Protein AF-A0A2U8FQM0-F1 (afdb_monomer_lite)

Radius of gyration: 17.08 Å; chains: 1; bounding box: 42×42×48 Å

Secondary structure (DSSP, 8-state):
---------TTTSPPPSSS--S-----HHHHHHHHHHHHHHHTTTS-HHHHHHHHHHH--HHHHHHHHHHHHHHHGGGSSSHHHHHHHHHHHHHTTSTTPPPHHHHHHHTT--HHHHHHHHHHHHHHHHHHHHHHHHHHHHHHHHTTSS---

Sequence (152 aa):
MEGATFCKSPQYGPPPPRRASTLDGLSVQERVAQAAWIRQATEKRLRRDELEVVMAHYAEGRGRNEARRIVSRRVAFAVRNRDLGRALAMRHFDAHRDSCPTLASIAAEFGVPARTVERLSAVIGVELDRLLAEVDERLHALFVETGIAARV

Organism: NCBI:txid1296669

Structure (mmCIF, N/CA/C/O backbone):
data_AF-A0A2U8FQM0-F1
#
_entry.id   AF-A0A2U8FQM0-F1
#
loop_
_atom_site.group_PDB
_atom_site.id
_atom_site.type_symbol
_atom_site.label_atom_id
_atom_site.label_alt_id
_atom_site.label_comp_id
_atom_site.label_asym_id
_atom_site.label_entity_id
_atom_site.label_seq_id
_atom_site.pdbx_PDB_ins_code
_atom_site.Cartn_x
_atom_site.Cartn_y
_atom_site.Cartn_z
_atom_site.occupancy
_atom_site.B_iso_or_equiv
_atom_site.auth_seq_id
_atom_site.auth_comp_id
_atom_site.auth_asym_id
_atom_site.auth_atom_id
_atom_site.pdbx_PDB_model_num
ATOM 1 N N . MET A 1 1 ? -13.856 22.014 28.135 1.00 32.97 1 MET A N 1
ATOM 2 C CA . MET A 1 1 ? -13.708 20.783 27.331 1.00 32.97 1 MET A CA 1
ATOM 3 C C . MET A 1 1 ? -13.736 21.210 25.876 1.00 32.97 1 MET A C 1
ATOM 5 O O . MET A 1 1 ? -14.804 21.268 25.284 1.00 32.97 1 MET A O 1
ATOM 9 N N . GLU A 1 2 ? -12.595 21.667 25.365 1.00 30.08 2 GLU A N 1
ATOM 10 C CA . GLU A 1 2 ? -12.486 22.166 23.991 1.00 30.08 2 GLU A CA 1
ATOM 11 C C . GLU A 1 2 ? -12.241 21.008 23.023 1.00 30.08 2 GLU A C 1
ATOM 13 O O . GLU A 1 2 ? -11.570 20.031 23.355 1.00 30.08 2 GLU A O 1
ATOM 18 N N . GLY A 1 3 ? -12.916 21.104 21.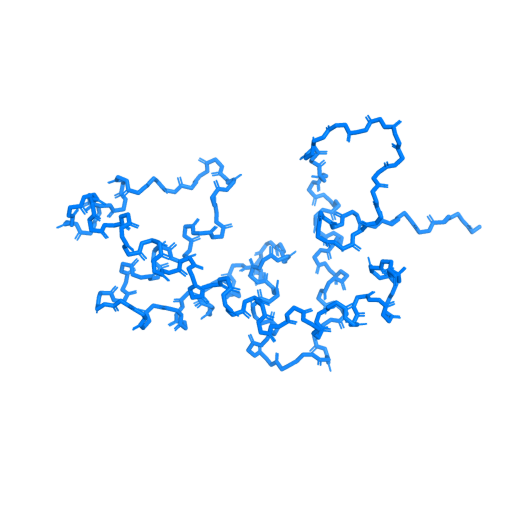879 1.00 31.38 3 GLY A N 1
ATOM 19 C CA . GLY A 1 3 ? -13.274 20.000 21.003 1.00 31.38 3 GLY A CA 1
ATOM 20 C C . GLY A 1 3 ? -12.097 19.267 20.377 1.00 31.38 3 GLY A C 1
ATOM 21 O O . GLY A 1 3 ? -11.101 19.861 19.973 1.00 31.38 3 GLY A O 1
ATOM 22 N N . ALA A 1 4 ? -12.268 17.953 20.253 1.00 32.09 4 ALA A N 1
ATOM 23 C CA . ALA A 1 4 ? -11.397 17.095 19.474 1.00 32.09 4 ALA A CA 1
ATOM 24 C C . ALA A 1 4 ? -11.371 17.580 18.016 1.00 32.09 4 ALA A C 1
ATOM 26 O O . ALA A 1 4 ? -12.360 17.492 17.288 1.00 32.09 4 ALA A O 1
ATOM 27 N N . THR A 1 5 ? -10.234 18.132 17.608 1.00 38.16 5 THR A N 1
ATOM 28 C CA . THR A 1 5 ? -9.966 18.581 16.246 1.00 38.16 5 THR A CA 1
ATOM 29 C C . THR A 1 5 ? -9.997 17.372 15.311 1.00 38.16 5 THR A C 1
ATOM 31 O O . THR A 1 5 ? -9.124 16.508 15.362 1.00 38.16 5 THR A O 1
ATOM 34 N N . PHE A 1 6 ? -11.038 17.294 14.484 1.00 36.19 6 PHE A N 1
ATOM 35 C CA . PHE A 1 6 ? -11.257 16.242 13.493 1.00 36.19 6 PHE A CA 1
ATOM 36 C C . PHE A 1 6 ? -10.026 16.055 12.591 1.00 36.19 6 PHE A C 1
ATOM 38 O O . PHE A 1 6 ? -9.549 17.005 11.963 1.00 36.19 6 PHE A O 1
ATOM 45 N N . CYS A 1 7 ? -9.508 14.827 12.520 1.00 37.84 7 CYS A N 1
ATOM 46 C CA . CYS A 1 7 ? -8.321 14.517 11.732 1.00 37.84 7 CYS A CA 1
ATOM 47 C C . CYS A 1 7 ? -8.709 14.250 10.267 1.00 37.84 7 CYS A C 1
ATOM 49 O O . CYS A 1 7 ? -9.440 13.314 9.950 1.00 37.84 7 CYS A O 1
ATOM 51 N N . LYS A 1 8 ? -8.225 15.121 9.377 1.00 39.34 8 LYS A N 1
ATOM 52 C CA . LYS A 1 8 ? -8.528 15.190 7.943 1.00 39.34 8 LYS A CA 1
ATOM 53 C C . LYS A 1 8 ? -7.952 13.973 7.202 1.00 39.34 8 LYS A C 1
ATOM 55 O O . LYS A 1 8 ? -6.772 13.957 6.861 1.00 39.34 8 LYS A O 1
ATOM 60 N N . SER A 1 9 ? -8.774 12.960 6.930 1.00 37.56 9 SER A N 1
ATOM 61 C CA . SER A 1 9 ? -8.473 11.963 5.893 1.00 37.56 9 SER A CA 1
ATOM 62 C C . SER A 1 9 ? -9.032 12.456 4.550 1.00 37.56 9 SER A C 1
ATOM 64 O O . SER A 1 9 ? -10.238 12.688 4.477 1.00 37.56 9 SER A O 1
ATOM 66 N N . PRO A 1 10 ? -8.218 12.606 3.486 1.00 39.91 10 PRO A N 1
ATOM 67 C CA . PRO A 1 10 ? -8.686 13.020 2.158 1.00 39.91 10 PRO A CA 1
ATOM 68 C C . PRO A 1 10 ? -9.761 12.108 1.546 1.00 39.91 10 PRO A C 1
ATOM 70 O O . PRO A 1 10 ? -10.467 12.541 0.643 1.00 39.91 10 PRO A O 1
ATOM 73 N N . GLN A 1 11 ? -9.885 10.867 2.028 1.00 44.91 11 GLN A N 1
ATOM 74 C CA . GLN A 1 11 ? -10.890 9.904 1.567 1.00 44.91 11 GLN A CA 1
ATOM 75 C C . GLN A 1 11 ? -12.141 9.833 2.459 1.00 44.91 11 GLN A C 1
ATOM 77 O O . GLN A 1 11 ? -13.181 9.407 1.972 1.00 44.91 11 GLN A O 1
ATOM 82 N N . TYR A 1 12 ? -12.084 10.255 3.733 1.00 43.62 12 TYR A N 1
ATOM 83 C CA . TYR A 1 12 ? -13.180 9.991 4.693 1.00 43.62 12 TYR A CA 1
ATOM 84 C C . TYR A 1 12 ? -13.519 11.136 5.670 1.00 43.62 12 TYR A C 1
ATOM 86 O O . TYR A 1 12 ? -14.363 10.961 6.549 1.00 43.62 12 TYR A O 1
ATOM 94 N N . GLY A 1 13 ? -12.881 12.306 5.560 1.00 37.25 13 GLY A N 1
ATOM 95 C CA . GLY A 1 13 ? -13.214 13.493 6.361 1.00 37.25 13 GLY A CA 1
ATOM 96 C C . GLY A 1 13 ? -14.195 14.439 5.648 1.00 37.25 13 GLY A C 1
ATOM 97 O O . GLY A 1 13 ? -14.227 14.452 4.416 1.00 37.25 13 GLY A O 1
ATOM 98 N N . PRO A 1 14 ? -14.976 15.266 6.377 1.00 30.48 14 PRO A N 1
ATOM 99 C CA . PRO A 1 14 ? -15.826 16.274 5.746 1.00 30.48 14 PRO A CA 1
ATOM 100 C C . PRO A 1 14 ? -14.977 17.265 4.928 1.00 30.48 14 PRO A C 1
ATOM 102 O O . PRO A 1 14 ? -13.836 17.554 5.316 1.00 30.48 14 PRO A O 1
ATOM 105 N N . PRO A 1 15 ? -15.509 17.809 3.813 1.00 35.56 15 PRO A N 1
ATOM 106 C CA . PRO A 1 15 ? -14.788 18.785 3.007 1.00 35.56 15 PRO A CA 1
ATOM 107 C C . PRO A 1 15 ? -14.379 19.977 3.884 1.00 35.56 15 PRO A C 1
ATOM 109 O O . PRO A 1 15 ? -15.153 20.401 4.750 1.00 35.56 15 PRO A O 1
ATOM 112 N N . PRO A 1 16 ? -13.163 20.520 3.698 1.00 35.28 16 PRO A N 1
ATOM 113 C CA . PRO A 1 16 ? -12.657 21.571 4.563 1.00 35.28 16 PRO A CA 1
ATOM 114 C C . PRO A 1 16 ? -13.585 22.795 4.520 1.00 35.28 16 PRO A C 1
ATOM 116 O O . PRO A 1 16 ? -14.097 23.141 3.448 1.00 35.28 16 PRO A O 1
ATOM 119 N N . PRO A 1 17 ? -13.783 23.502 5.650 1.00 32.72 17 PRO A N 1
ATOM 120 C CA . PRO A 1 17 ? -14.450 24.792 5.626 1.00 32.72 17 PRO A CA 1
ATOM 121 C C . PRO A 1 17 ? -13.674 25.710 4.677 1.00 32.72 17 PRO A C 1
ATOM 123 O O . PRO A 1 17 ? -12.451 25.824 4.763 1.00 32.72 17 PRO A O 1
ATOM 126 N N . ARG A 1 18 ? -14.409 26.289 3.721 1.00 36.09 18 ARG A N 1
ATOM 127 C CA . ARG A 1 18 ? -13.957 27.129 2.601 1.00 36.09 18 ARG A CA 1
ATOM 128 C C . ARG A 1 18 ? -12.733 27.990 2.947 1.00 36.09 18 ARG A C 1
ATOM 130 O O . ARG A 1 18 ? -12.914 29.099 3.439 1.00 36.09 18 ARG A O 1
ATOM 137 N N . ARG A 1 19 ? -11.521 27.476 2.684 1.00 33.78 19 ARG A N 1
ATOM 138 C CA . ARG A 1 19 ? -10.235 28.207 2.520 1.00 33.78 19 ARG A CA 1
ATOM 139 C C . ARG A 1 19 ? -8.992 27.315 2.353 1.00 33.78 19 ARG A C 1
ATOM 141 O O . ARG A 1 19 ? -7.887 27.837 2.383 1.00 33.78 19 ARG A O 1
ATOM 148 N N . ALA A 1 20 ? -9.137 26.008 2.138 1.00 29.39 20 ALA A N 1
ATOM 149 C CA . ALA A 1 20 ? -8.020 25.146 1.753 1.00 29.39 20 ALA A CA 1
ATOM 150 C C . ALA A 1 20 ? -8.312 24.547 0.375 1.00 29.39 20 ALA A C 1
ATOM 152 O O . ALA A 1 20 ? -8.930 23.489 0.260 1.00 29.39 20 ALA A O 1
ATOM 153 N N . SER A 1 21 ? -7.926 25.262 -0.682 1.00 30.80 21 SER A N 1
ATOM 154 C CA . SER A 1 21 ? -7.675 24.603 -1.959 1.00 30.80 21 SER A CA 1
ATOM 155 C C . SER A 1 21 ? -6.537 23.610 -1.734 1.00 30.80 21 SER A C 1
ATOM 157 O O . SER A 1 21 ? -5.518 23.998 -1.177 1.00 30.80 21 SER A O 1
ATOM 159 N N . THR A 1 22 ? -6.730 22.363 -2.168 1.00 36.94 22 THR A N 1
ATOM 160 C CA . THR A 1 22 ? -5.680 21.363 -2.440 1.00 36.94 22 THR A CA 1
ATOM 161 C C . THR A 1 22 ? -4.725 20.999 -1.293 1.00 36.94 22 THR A C 1
ATOM 163 O O . THR A 1 22 ? -3.826 21.754 -0.978 1.00 36.94 22 THR A O 1
ATOM 166 N N . LEU A 1 23 ? -4.854 19.771 -0.771 1.00 38.97 23 LEU A N 1
ATOM 167 C CA . LEU A 1 23 ? -3.741 18.860 -0.415 1.00 38.97 23 LEU A CA 1
ATOM 168 C C . LEU A 1 23 ? -2.580 19.334 0.497 1.00 38.97 23 LEU A C 1
ATOM 170 O O . LEU A 1 23 ? -1.662 18.547 0.721 1.00 38.97 23 LEU A O 1
ATOM 174 N N . ASP A 1 24 ? -2.613 20.521 1.097 1.00 38.31 24 ASP A N 1
ATOM 175 C CA . ASP A 1 24 ? -1.497 21.011 1.912 1.00 38.31 24 ASP A CA 1
ATOM 176 C C . ASP A 1 24 ? -1.544 20.475 3.351 1.00 38.31 24 ASP A C 1
ATOM 178 O O . ASP A 1 24 ? -2.119 21.053 4.272 1.00 38.31 24 ASP A O 1
ATOM 182 N N . GLY A 1 25 ? -0.918 19.302 3.494 1.00 51.72 25 GLY A N 1
ATOM 183 C CA . GLY A 1 25 ? 0.101 19.034 4.507 1.00 51.72 25 GLY A CA 1
ATOM 184 C C . GLY A 1 25 ? -0.352 18.975 5.961 1.00 51.72 25 GLY A C 1
ATOM 185 O O . GLY A 1 25 ? -0.121 19.910 6.720 1.00 51.72 25 GLY A O 1
ATOM 186 N N . LEU A 1 26 ? -0.843 17.811 6.403 1.00 54.38 26 LEU A N 1
ATOM 187 C CA . LEU A 1 26 ? -0.747 17.452 7.824 1.00 54.38 26 LEU A CA 1
ATOM 188 C C . LEU A 1 26 ? 0.711 17.638 8.282 1.00 54.38 26 LEU A C 1
ATOM 190 O O . LEU A 1 26 ? 1.642 17.225 7.586 1.00 54.38 26 LEU A O 1
ATOM 194 N N . SER A 1 27 ? 0.937 18.228 9.449 1.00 67.56 27 SER A N 1
ATOM 195 C CA . SER A 1 27 ? 2.251 18.240 10.091 1.00 67.56 27 SER A CA 1
ATOM 196 C C . SER A 1 27 ? 2.711 16.813 10.424 1.00 67.56 27 SER A C 1
ATOM 198 O O . SER A 1 27 ? 1.927 15.860 10.446 1.00 67.56 27 SER A O 1
ATOM 200 N N . VAL A 1 28 ? 4.006 16.631 10.708 1.00 68.50 28 VAL A N 1
ATOM 201 C CA . VAL A 1 28 ? 4.543 15.324 11.142 1.00 68.50 28 VAL A CA 1
ATOM 202 C C . VAL A 1 28 ? 3.804 14.813 12.384 1.00 68.50 28 VAL A C 1
ATOM 204 O O . VAL A 1 28 ? 3.477 13.631 12.452 1.00 68.50 28 VAL A O 1
ATOM 207 N N . GLN A 1 29 ? 3.507 15.697 13.341 1.00 68.94 29 GLN A N 1
ATOM 208 C CA . GLN A 1 29 ? 2.792 15.342 14.569 1.00 68.94 29 GLN A CA 1
ATOM 209 C C . GLN A 1 29 ? 1.344 14.925 14.284 1.00 68.94 29 GLN A C 1
ATOM 211 O O . GLN A 1 29 ? 0.889 13.923 14.830 1.00 68.94 29 GLN A O 1
ATOM 216 N N . GLU A 1 30 ? 0.648 15.621 13.382 1.00 68.12 30 GLU A N 1
ATOM 217 C CA . GLU A 1 30 ? -0.713 15.251 12.974 1.00 68.12 30 GLU A CA 1
ATOM 218 C C . GLU A 1 30 ? -0.748 13.906 12.241 1.00 68.12 30 GLU A C 1
ATOM 220 O O . GLU A 1 30 ? -1.627 13.094 12.518 1.00 68.12 30 GLU A O 1
ATOM 225 N N . ARG A 1 31 ? 0.240 13.606 11.383 1.00 67.12 31 ARG A N 1
ATOM 226 C CA . ARG A 1 31 ? 0.363 12.275 10.760 1.00 67.12 31 ARG A CA 1
ATOM 227 C C . ARG A 1 31 ? 0.598 11.170 11.790 1.00 67.12 31 ARG A C 1
ATOM 229 O O . ARG A 1 31 ? 0.023 10.092 11.680 1.00 67.12 31 ARG A O 1
ATOM 236 N N . VAL A 1 32 ? 1.422 11.428 12.807 1.00 70.50 32 VAL A N 1
ATOM 237 C CA . VAL A 1 32 ? 1.668 10.466 13.895 1.00 70.50 32 VAL A CA 1
ATOM 238 C C . VAL A 1 32 ? 0.406 10.242 14.731 1.00 70.50 32 VAL A C 1
ATOM 240 O O . VAL A 1 32 ? 0.078 9.095 15.036 1.00 70.50 32 VAL A O 1
ATOM 243 N N . ALA A 1 33 ? -0.324 11.307 15.068 1.00 72.00 33 ALA A N 1
ATOM 244 C CA . ALA A 1 33 ? -1.588 11.208 15.794 1.00 72.00 33 ALA A CA 1
ATOM 245 C C . ALA A 1 33 ? -2.645 10.440 14.982 1.00 72.00 33 ALA A C 1
ATOM 247 O O . ALA A 1 33 ? -3.268 9.514 15.504 1.00 72.00 33 ALA A O 1
ATOM 248 N N . GLN A 1 34 ? -2.774 10.751 13.689 1.00 71.94 34 GLN A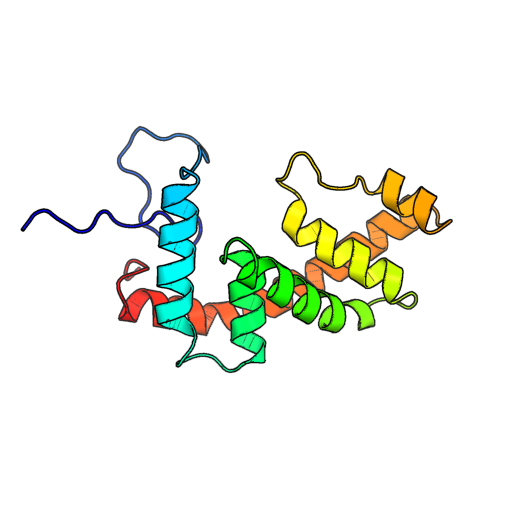 N 1
ATOM 249 C CA . GLN A 1 34 ? -3.651 10.045 12.756 1.00 71.94 34 GLN A CA 1
ATOM 250 C C . GLN A 1 34 ? -3.313 8.550 12.688 1.00 71.94 34 GLN A C 1
ATOM 252 O O . GLN A 1 34 ? -4.200 7.710 12.830 1.00 71.94 34 GLN A O 1
ATOM 257 N N . ALA A 1 35 ? -2.032 8.207 12.543 1.00 71.38 35 ALA A N 1
ATOM 258 C CA . ALA A 1 35 ? -1.573 6.822 12.509 1.00 71.38 35 ALA A CA 1
ATOM 259 C C . ALA A 1 35 ? -1.901 6.061 13.806 1.00 71.38 35 ALA A C 1
ATOM 261 O O . ALA A 1 35 ? -2.330 4.907 13.755 1.00 71.38 35 ALA A O 1
ATOM 262 N N . ALA A 1 36 ? -1.718 6.697 14.968 1.00 75.62 36 ALA A N 1
ATOM 263 C CA . ALA A 1 36 ? -2.038 6.095 16.261 1.00 75.62 36 ALA A CA 1
ATOM 264 C C . ALA A 1 36 ? -3.544 5.819 16.405 1.00 75.62 36 ALA A C 1
ATOM 266 O O . ALA A 1 36 ? -3.934 4.736 16.842 1.00 75.62 36 ALA A O 1
ATOM 267 N N . TRP A 1 37 ? -4.382 6.768 15.987 1.00 74.31 37 TRP A N 1
ATOM 268 C CA . TRP A 1 37 ? -5.838 6.633 16.029 1.00 74.31 37 TRP A CA 1
ATOM 269 C C . TRP A 1 37 ? -6.347 5.553 15.073 1.00 74.31 37 TRP A C 1
ATOM 271 O O . TRP A 1 37 ? -7.126 4.692 15.479 1.00 74.31 37 TRP A O 1
ATOM 281 N N . ILE A 1 38 ? -5.863 5.544 13.827 1.00 75.75 38 ILE A N 1
ATOM 282 C CA . ILE A 1 38 ? -6.232 4.530 12.829 1.00 75.75 38 ILE A CA 1
ATOM 283 C C . ILE A 1 38 ? -5.855 3.136 13.322 1.00 75.75 38 ILE A C 1
ATOM 285 O O . ILE A 1 38 ? -6.672 2.216 13.250 1.00 75.75 38 ILE A O 1
ATOM 289 N N . ARG A 1 39 ? -4.656 2.980 13.893 1.00 79.06 39 ARG A N 1
ATOM 290 C CA . ARG A 1 39 ? -4.241 1.716 14.501 1.00 79.06 39 ARG A CA 1
ATOM 291 C C . ARG A 1 39 ? -5.194 1.297 15.621 1.00 79.06 39 ARG A C 1
ATOM 293 O O . ARG A 1 39 ? -5.679 0.171 15.608 1.00 79.06 39 ARG A O 1
ATOM 300 N N . GLN A 1 40 ? -5.508 2.192 16.556 1.00 80.69 40 GLN A N 1
ATOM 301 C CA . GLN A 1 40 ? -6.410 1.885 17.669 1.00 80.69 40 GLN A CA 1
ATOM 302 C C . GLN A 1 40 ? -7.805 1.453 17.189 1.00 80.69 40 GLN A C 1
ATOM 304 O O . GLN A 1 40 ? -8.393 0.529 17.753 1.00 80.69 40 GLN A O 1
ATOM 309 N N . ALA A 1 41 ? -8.331 2.096 16.144 1.00 77.81 41 ALA A N 1
ATOM 310 C CA . ALA A 1 41 ? -9.643 1.777 15.592 1.00 77.81 41 ALA A CA 1
ATOM 311 C C . ALA A 1 41 ? -9.693 0.400 14.910 1.00 77.81 41 ALA A C 1
ATOM 313 O O . ALA A 1 41 ? -10.738 -0.257 14.947 1.00 77.81 41 ALA A O 1
ATOM 314 N N . THR A 1 42 ? -8.575 -0.040 14.325 1.00 83.19 42 THR A N 1
ATOM 315 C CA . THR A 1 42 ? -8.519 -1.196 13.417 1.00 83.19 42 THR A CA 1
ATOM 316 C C . THR A 1 42 ? -7.893 -2.453 14.021 1.00 83.19 42 THR A C 1
ATOM 318 O O . THR A 1 42 ? -8.344 -3.551 13.698 1.00 83.19 42 THR A O 1
ATOM 321 N N . GLU A 1 43 ? -6.932 -2.334 14.945 1.00 83.44 43 GLU A N 1
ATOM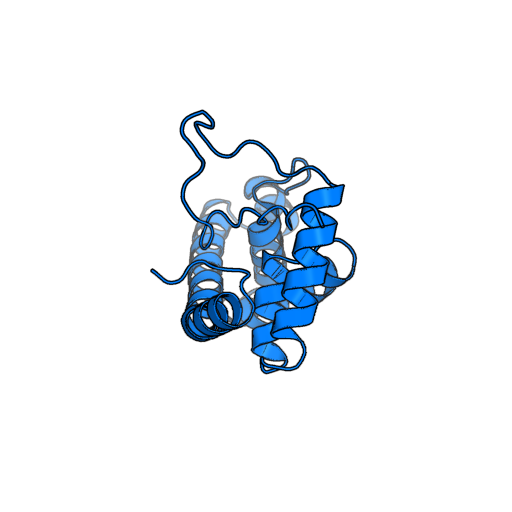 322 C CA . GLU A 1 43 ? -6.091 -3.448 15.433 1.00 83.44 43 GLU A CA 1
ATOM 323 C C . GLU A 1 43 ? -6.879 -4.606 16.074 1.00 83.44 43 GLU A C 1
ATOM 325 O O . GLU A 1 43 ? -6.424 -5.746 16.047 1.00 83.44 43 GLU A O 1
ATOM 330 N N . LYS A 1 44 ? -8.079 -4.348 16.613 1.00 84.94 44 LYS A N 1
ATOM 331 C CA . LYS A 1 44 ? -8.957 -5.378 17.210 1.00 84.94 44 LYS A CA 1
ATOM 332 C C . LYS A 1 44 ? -10.154 -5.776 16.344 1.00 84.94 44 LYS A C 1
ATOM 334 O O . LYS A 1 44 ? -10.904 -6.668 16.731 1.00 84.94 44 LYS A O 1
ATOM 339 N N . ARG A 1 45 ? -10.381 -5.076 15.233 1.00 84.88 45 ARG A N 1
ATOM 340 C CA . ARG A 1 45 ? -11.614 -5.180 14.436 1.00 84.88 45 ARG A CA 1
ATOM 341 C C . ARG A 1 45 ? -11.377 -5.718 13.028 1.00 84.88 45 ARG A C 1
ATOM 343 O O . ARG A 1 45 ? -12.294 -6.271 12.428 1.00 84.88 45 ARG A O 1
ATOM 350 N N . LEU A 1 46 ? -10.158 -5.576 12.521 1.00 86.00 46 LEU A N 1
ATOM 351 C CA . LEU A 1 46 ? -9.738 -6.125 11.241 1.00 86.00 46 LEU A CA 1
ATOM 352 C C . LEU A 1 46 ? -8.996 -7.444 11.432 1.00 86.00 46 LEU A C 1
ATOM 354 O O . LEU A 1 46 ? -8.321 -7.664 12.443 1.00 86.00 46 LEU A O 1
ATOM 358 N N . ARG A 1 47 ? -9.089 -8.326 10.434 1.00 89.44 47 ARG A N 1
ATOM 359 C CA . ARG A 1 47 ? -8.173 -9.464 10.346 1.00 89.44 47 ARG A CA 1
ATOM 360 C C . ARG A 1 47 ? -6.751 -8.948 10.152 1.00 89.44 47 ARG A C 1
ATOM 362 O O . ARG A 1 47 ? -6.533 -7.837 9.675 1.00 89.44 47 ARG A O 1
ATOM 369 N N . ARG A 1 48 ? -5.765 -9.778 10.494 1.00 87.44 48 ARG A N 1
ATOM 370 C CA . ARG A 1 48 ? -4.352 -9.390 10.409 1.00 87.44 48 ARG A CA 1
ATOM 371 C C . ARG A 1 48 ? -3.967 -8.922 9.006 1.00 87.44 48 ARG A C 1
ATOM 373 O O . ARG A 1 48 ? -3.295 -7.915 8.878 1.00 87.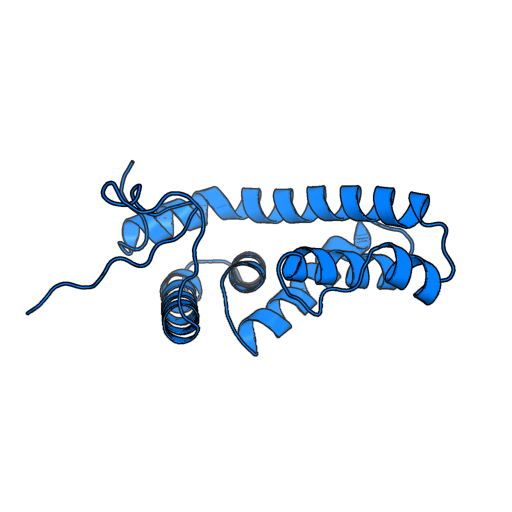44 48 ARG A O 1
ATOM 380 N N . ASP A 1 49 ? -4.399 -9.623 7.967 1.00 86.25 49 ASP A N 1
ATOM 381 C CA . ASP A 1 49 ? -4.095 -9.276 6.579 1.00 86.25 49 ASP A CA 1
ATOM 382 C C . ASP A 1 49 ? -4.724 -7.945 6.141 1.00 86.25 49 ASP A C 1
ATOM 384 O O . ASP A 1 49 ? -4.070 -7.164 5.455 1.00 86.25 49 ASP A O 1
ATOM 388 N N . GLU A 1 50 ? -5.950 -7.666 6.581 1.00 88.06 50 GLU A N 1
ATOM 389 C CA . GLU A 1 50 ? -6.638 -6.389 6.359 1.00 88.06 50 GLU A CA 1
ATOM 390 C C . GLU A 1 50 ? -5.935 -5.247 7.112 1.00 88.06 50 GLU A C 1
ATOM 392 O O . GLU A 1 50 ? -5.709 -4.173 6.557 1.00 88.06 50 GLU A O 1
ATOM 397 N N . LEU A 1 51 ? -5.522 -5.494 8.360 1.00 87.62 51 LEU A N 1
ATOM 398 C CA . LEU A 1 51 ? -4.791 -4.530 9.178 1.00 87.62 51 LEU A CA 1
ATOM 399 C C . LEU A 1 51 ? -3.469 -4.119 8.520 1.00 87.62 51 LEU A C 1
ATOM 401 O O . LEU A 1 51 ? -3.163 -2.933 8.485 1.00 87.62 51 LEU A O 1
ATOM 405 N N . GLU A 1 52 ? -2.698 -5.058 7.967 1.00 90.44 52 GLU A N 1
ATOM 406 C CA . GLU A 1 52 ? -1.440 -4.718 7.285 1.00 90.44 52 GLU A CA 1
ATOM 407 C C . GLU A 1 52 ? -1.677 -3.861 6.029 1.00 90.44 52 GLU A C 1
ATOM 409 O O . GLU A 1 52 ? -0.885 -2.964 5.746 1.00 90.44 52 GLU A O 1
ATOM 414 N N . VAL A 1 53 ? -2.780 -4.069 5.298 1.00 88.31 53 VAL A N 1
ATOM 415 C CA . VAL A 1 53 ? -3.160 -3.193 4.173 1.00 88.31 53 VAL A CA 1
ATOM 416 C C . VAL A 1 53 ? -3.423 -1.775 4.680 1.00 88.31 53 VAL A C 1
ATOM 418 O O . VAL A 1 53 ? -2.796 -0.827 4.207 1.00 88.31 53 VAL A O 1
ATOM 421 N N . VAL A 1 54 ? -4.255 -1.619 5.712 1.00 85.56 54 VAL A N 1
ATOM 422 C CA . VAL A 1 54 ? -4.545 -0.302 6.305 1.00 85.56 54 VAL A CA 1
ATOM 423 C C . VAL A 1 54 ? -3.271 0.368 6.825 1.00 85.56 54 VAL A C 1
ATOM 425 O O . VAL A 1 54 ? -3.004 1.537 6.542 1.00 85.56 54 VAL A O 1
ATOM 428 N N . MET A 1 55 ? -2.438 -0.368 7.557 1.00 85.62 55 MET A N 1
ATOM 429 C CA . MET A 1 55 ? -1.214 0.166 8.148 1.00 85.62 55 MET A CA 1
ATOM 430 C C . MET A 1 55 ? -0.181 0.566 7.082 1.00 85.62 55 MET A C 1
ATOM 432 O O . MET A 1 55 ? 0.551 1.536 7.283 1.00 85.62 55 MET A O 1
ATOM 436 N N . ALA A 1 56 ? -0.129 -0.108 5.929 1.00 86.94 56 ALA A N 1
ATOM 437 C CA . ALA A 1 56 ? 0.776 0.265 4.840 1.00 86.94 56 ALA A CA 1
ATOM 438 C C . ALA A 1 56 ? 0.426 1.636 4.221 1.00 86.94 56 ALA A C 1
ATOM 440 O O . ALA A 1 56 ? 1.335 2.404 3.864 1.00 86.94 56 ALA A O 1
ATOM 441 N N . HIS A 1 57 ? -0.872 1.955 4.147 1.00 80.31 57 HIS A N 1
ATOM 442 C CA . HIS A 1 57 ? -1.389 3.214 3.606 1.00 80.31 57 HIS A CA 1
ATOM 443 C C . HIS A 1 57 ? -1.356 4.361 4.623 1.00 80.31 57 HIS A C 1
ATOM 445 O O . HIS A 1 57 ? -0.902 5.454 4.281 1.00 80.31 57 HIS A O 1
ATOM 451 N N . TYR A 1 58 ? -1.781 4.114 5.866 1.00 74.75 58 TYR A N 1
ATOM 452 C CA . TYR A 1 58 ? -2.109 5.193 6.805 1.00 74.75 58 TYR A CA 1
ATOM 453 C C . TYR A 1 58 ? -1.222 5.284 8.053 1.00 74.75 58 TYR A C 1
ATOM 455 O O . TYR A 1 58 ? -1.265 6.298 8.749 1.00 74.75 58 TYR A O 1
ATOM 463 N N . ALA A 1 59 ? -0.432 4.255 8.382 1.00 76.25 59 ALA A N 1
ATOM 464 C CA . ALA A 1 59 ? 0.438 4.330 9.554 1.00 76.25 59 ALA A CA 1
ATOM 465 C C . ALA A 1 59 ? 1.672 5.210 9.296 1.00 76.25 59 ALA A C 1
ATOM 467 O O . ALA A 1 59 ? 1.985 5.571 8.163 1.00 76.25 59 ALA A O 1
ATOM 468 N N . GLU A 1 60 ? 2.442 5.483 10.350 1.00 74.06 60 GLU A N 1
ATOM 469 C CA . GLU A 1 60 ? 3.738 6.157 10.258 1.00 74.06 60 GLU A CA 1
ATOM 470 C C . GLU A 1 60 ? 4.862 5.360 10.935 1.00 74.06 60 GLU A C 1
ATOM 472 O O . GLU A 1 60 ? 4.643 4.446 11.739 1.00 74.06 60 GLU A O 1
ATOM 477 N N . GLY A 1 61 ? 6.102 5.696 10.575 1.00 77.12 61 GLY A N 1
ATOM 478 C CA . GLY A 1 61 ? 7.308 5.123 11.174 1.00 77.12 61 GLY A CA 1
ATOM 479 C C . GLY A 1 61 ? 7.446 3.605 10.989 1.00 77.12 61 GLY A C 1
ATOM 480 O O . GLY A 1 61 ? 7.198 3.056 9.915 1.00 77.12 61 GLY A O 1
ATOM 481 N N . ARG A 1 62 ? 7.888 2.908 12.048 1.00 79.00 62 ARG A N 1
ATOM 482 C CA . ARG A 1 62 ? 8.202 1.466 11.995 1.00 79.00 62 ARG A CA 1
ATOM 483 C C . ARG A 1 62 ? 6.995 0.592 11.641 1.00 79.00 62 ARG A C 1
ATOM 485 O O . ARG A 1 62 ? 7.169 -0.366 10.896 1.00 79.00 62 ARG A O 1
ATOM 492 N N . GLY A 1 63 ? 5.801 0.936 12.129 1.00 79.94 63 GLY A N 1
ATOM 493 C CA . GLY A 1 63 ? 4.577 0.179 11.841 1.00 79.94 63 GLY A CA 1
ATOM 494 C C . GLY A 1 63 ? 4.220 0.208 10.356 1.00 79.94 63 GLY A C 1
ATOM 495 O O . GLY A 1 63 ? 3.970 -0.836 9.764 1.00 79.94 63 GLY A O 1
ATOM 496 N N . ARG A 1 64 ? 4.317 1.386 9.729 1.00 84.12 64 ARG A N 1
ATOM 497 C CA . ARG A 1 64 ? 4.124 1.546 8.281 1.00 84.12 64 ARG A CA 1
ATOM 498 C C . ARG A 1 64 ? 5.127 0.721 7.481 1.00 84.12 64 ARG A C 1
ATOM 500 O O . ARG A 1 64 ? 4.760 0.042 6.529 1.00 84.12 64 ARG A O 1
ATOM 507 N N . ASN A 1 65 ? 6.401 0.779 7.867 1.00 86.06 65 ASN A N 1
ATOM 508 C CA . ASN A 1 65 ? 7.470 0.087 7.149 1.00 86.06 65 ASN A CA 1
ATOM 509 C C . ASN A 1 65 ? 7.303 -1.435 7.182 1.00 86.06 65 ASN A C 1
ATOM 511 O O . ASN A 1 65 ? 7.533 -2.088 6.166 1.00 86.06 65 ASN A O 1
ATOM 515 N N . GLU A 1 66 ? 6.891 -1.998 8.318 1.00 87.62 66 GLU A N 1
ATOM 516 C CA . GLU A 1 66 ? 6.653 -3.438 8.417 1.00 87.62 66 GLU A CA 1
ATOM 517 C C . GLU A 1 66 ? 5.414 -3.867 7.624 1.00 87.62 66 GLU A C 1
ATOM 519 O O . GLU A 1 66 ? 5.488 -4.807 6.831 1.00 87.62 66 GLU A O 1
ATOM 524 N N . ALA A 1 67 ? 4.326 -3.105 7.724 1.00 88.56 67 ALA A N 1
ATOM 525 C CA . ALA A 1 67 ? 3.108 -3.349 6.962 1.00 88.56 67 ALA A CA 1
ATOM 526 C C . ALA A 1 67 ? 3.358 -3.328 5.446 1.00 88.56 67 ALA A C 1
ATOM 528 O O . ALA A 1 67 ? 3.005 -4.266 4.729 1.00 88.56 67 ALA A O 1
ATOM 529 N N . ARG A 1 68 ? 4.099 -2.329 4.950 1.00 90.44 68 ARG A N 1
ATOM 530 C CA . ARG A 1 68 ? 4.523 -2.249 3.541 1.00 90.44 68 ARG A CA 1
ATOM 531 C C . ARG A 1 68 ? 5.338 -3.465 3.103 1.00 90.44 68 ARG A C 1
ATOM 533 O O . ARG A 1 68 ? 5.138 -3.974 2.001 1.00 90.44 68 ARG A O 1
ATOM 540 N N . ARG A 1 69 ? 6.236 -3.982 3.949 1.00 91.44 69 ARG A N 1
ATOM 541 C CA . ARG A 1 69 ? 6.999 -5.213 3.655 1.00 91.44 69 ARG A CA 1
ATOM 542 C C . ARG A 1 69 ? 6.106 -6.447 3.588 1.00 91.44 69 ARG A C 1
ATOM 544 O O . ARG A 1 69 ? 6.382 -7.369 2.822 1.00 91.44 69 ARG A O 1
ATOM 551 N N . ILE A 1 70 ? 5.064 -6.515 4.407 1.00 92.31 70 ILE A N 1
ATOM 552 C CA . ILE A 1 70 ? 4.111 -7.627 4.381 1.00 92.31 70 ILE A CA 1
ATOM 553 C C . ILE A 1 70 ? 3.246 -7.547 3.118 1.00 92.31 70 ILE A C 1
ATOM 555 O O . ILE A 1 70 ? 3.193 -8.516 2.358 1.00 92.31 70 ILE A O 1
ATOM 559 N N . VAL A 1 71 ? 2.656 -6.385 2.836 1.00 91.50 71 VAL A N 1
ATOM 560 C CA . VAL A 1 71 ? 1.793 -6.181 1.663 1.00 91.50 71 VAL A CA 1
ATOM 561 C C . VAL A 1 71 ? 2.575 -6.336 0.356 1.00 91.50 71 VAL A C 1
ATOM 563 O O . VAL A 1 71 ? 2.132 -7.059 -0.534 1.00 91.50 71 VAL A O 1
ATOM 566 N N . SER A 1 72 ? 3.784 -5.772 0.251 1.00 90.44 72 SER A N 1
ATOM 567 C CA . SER A 1 72 ? 4.640 -5.937 -0.938 1.00 90.44 72 SER A CA 1
ATOM 568 C C . SER A 1 72 ? 4.985 -7.401 -1.218 1.00 90.44 72 SER A C 1
ATOM 570 O O . SER A 1 72 ? 4.994 -7.817 -2.375 1.00 90.44 72 SER A O 1
ATOM 572 N N . ARG A 1 73 ? 5.206 -8.225 -0.182 1.00 93.19 73 ARG A N 1
ATOM 573 C CA . ARG A 1 73 ? 5.399 -9.675 -0.349 1.00 93.19 73 ARG A CA 1
ATOM 574 C C . ARG A 1 73 ? 4.152 -10.373 -0.890 1.00 93.19 73 ARG A C 1
ATOM 576 O O . ARG A 1 73 ? 4.308 -11.310 -1.669 1.00 93.19 73 ARG A O 1
ATOM 583 N N . ARG A 1 74 ? 2.953 -9.928 -0.501 1.00 90.81 74 ARG A N 1
ATOM 584 C CA . ARG A 1 74 ? 1.673 -10.482 -0.973 1.00 90.81 74 ARG A CA 1
ATOM 585 C C . ARG A 1 74 ? 1.438 -10.181 -2.454 1.00 90.81 74 ARG A C 1
ATOM 587 O O . ARG A 1 74 ? 1.108 -11.094 -3.199 1.00 90.81 74 ARG A O 1
ATOM 594 N N . VAL A 1 75 ? 1.661 -8.943 -2.896 1.00 90.81 75 VAL A N 1
ATOM 595 C CA . VAL A 1 75 ? 1.412 -8.551 -4.300 1.00 90.81 75 VAL A CA 1
ATOM 596 C C . VAL A 1 75 ? 2.549 -8.920 -5.253 1.00 90.81 75 VAL A C 1
ATOM 598 O O . VAL A 1 75 ? 2.338 -9.018 -6.457 1.00 90.81 75 VAL A O 1
ATOM 601 N N . ALA A 1 76 ? 3.751 -9.208 -4.743 1.00 90.19 76 ALA A N 1
ATOM 602 C CA . ALA A 1 76 ? 4.891 -9.617 -5.568 1.00 90.19 76 ALA A CA 1
ATOM 603 C C . ALA A 1 76 ? 4.648 -10.891 -6.396 1.00 90.19 76 ALA A C 1
ATOM 605 O O . ALA A 1 76 ? 5.376 -11.136 -7.355 1.00 90.19 76 ALA A O 1
ATOM 606 N N . PHE A 1 77 ? 3.642 -11.700 -6.046 1.00 91.06 77 PHE A N 1
ATOM 607 C CA . PHE A 1 77 ? 3.237 -12.872 -6.825 1.00 91.06 77 PHE A CA 1
ATOM 608 C C . PHE A 1 77 ? 2.535 -12.522 -8.145 1.00 91.06 77 PHE A C 1
ATOM 610 O O . PHE A 1 77 ? 2.477 -13.376 -9.026 1.00 91.06 77 PHE A O 1
ATOM 617 N N . ALA A 1 78 ? 2.063 -11.282 -8.316 1.00 87.31 78 ALA A N 1
ATOM 618 C CA . ALA A 1 78 ? 1.449 -10.811 -9.558 1.00 87.31 78 ALA A CA 1
ATOM 619 C C . ALA A 1 78 ? 2.448 -10.703 -10.725 1.00 87.31 78 ALA A C 1
ATOM 621 O O . ALA A 1 78 ? 2.058 -10.555 -11.882 1.00 87.31 78 ALA A O 1
ATOM 622 N N . VAL A 1 79 ? 3.752 -10.778 -10.440 1.00 89.94 79 VAL A N 1
ATOM 623 C CA . VAL A 1 79 ? 4.817 -10.676 -11.437 1.00 89.94 79 VAL A CA 1
ATOM 624 C C . VAL A 1 79 ? 5.813 -11.827 -11.294 1.00 89.94 79 VAL A C 1
ATOM 626 O O . VAL A 1 79 ? 6.036 -12.363 -10.211 1.00 89.94 79 VAL A O 1
ATOM 629 N N . ARG A 1 80 ? 6.459 -12.214 -12.403 1.00 91.19 80 ARG A N 1
ATOM 630 C CA . ARG A 1 80 ? 7.394 -13.354 -12.413 1.00 91.19 80 ARG A CA 1
ATOM 631 C C . ARG A 1 80 ? 8.642 -13.106 -11.557 1.00 91.19 80 ARG A C 1
ATOM 633 O O . ARG A 1 80 ? 9.082 -14.006 -10.847 1.00 91.19 80 ARG A O 1
ATOM 640 N N . ASN A 1 81 ? 9.220 -11.906 -11.637 1.00 92.81 81 ASN A N 1
ATOM 641 C CA . ASN A 1 81 ? 10.353 -11.513 -10.799 1.00 92.81 81 ASN A CA 1
ATOM 642 C C . ASN A 1 81 ? 9.826 -10.901 -9.494 1.00 92.81 81 ASN A C 1
ATOM 644 O O . ASN A 1 81 ? 9.428 -9.737 -9.466 1.00 92.81 81 ASN A O 1
ATOM 648 N N . ARG A 1 82 ? 9.826 -11.696 -8.419 1.00 93.25 82 ARG A N 1
ATOM 649 C CA . ARG A 1 82 ? 9.254 -11.297 -7.126 1.00 93.25 82 ARG A CA 1
ATOM 650 C C . ARG A 1 82 ? 9.995 -10.133 -6.479 1.00 93.25 82 ARG A C 1
ATOM 652 O O . ARG A 1 82 ? 9.349 -9.315 -5.837 1.00 93.25 82 ARG A O 1
ATOM 659 N N . ASP A 1 83 ? 11.309 -10.035 -6.641 1.00 93.38 83 ASP A N 1
ATOM 660 C CA . ASP A 1 83 ? 12.078 -8.944 -6.034 1.00 93.38 83 ASP A CA 1
ATOM 661 C C . ASP A 1 83 ? 11.814 -7.619 -6.753 1.00 93.38 83 ASP A C 1
ATOM 663 O O . ASP A 1 83 ? 11.578 -6.607 -6.095 1.00 93.38 83 ASP A O 1
ATOM 667 N N . LEU A 1 84 ? 11.681 -7.653 -8.084 1.00 92.44 84 LEU A N 1
ATOM 668 C CA . LEU A 1 84 ? 11.191 -6.509 -8.857 1.00 92.44 84 LEU A CA 1
ATOM 669 C C . LEU A 1 84 ? 9.756 -6.132 -8.447 1.00 92.44 84 LEU A C 1
ATOM 671 O O . LEU A 1 84 ? 9.454 -4.958 -8.253 1.00 92.44 84 LEU A O 1
ATOM 675 N N . GLY A 1 85 ? 8.875 -7.119 -8.260 1.00 92.25 85 GLY A N 1
ATOM 676 C CA . GLY A 1 85 ? 7.510 -6.893 -7.774 1.00 92.25 85 GLY A CA 1
ATOM 677 C C . GLY A 1 85 ? 7.465 -6.225 -6.400 1.00 92.25 85 GLY A C 1
ATOM 678 O O . GLY A 1 85 ? 6.709 -5.277 -6.200 1.00 92.25 85 GLY A O 1
ATOM 679 N N . ARG A 1 86 ? 8.318 -6.665 -5.466 1.00 93.00 86 ARG A N 1
ATOM 680 C CA . ARG A 1 86 ? 8.457 -6.046 -4.139 1.00 93.00 86 ARG A CA 1
ATOM 681 C C . ARG A 1 86 ? 8.951 -4.610 -4.244 1.00 93.00 86 ARG A C 1
ATOM 683 O O . ARG A 1 86 ? 8.367 -3.745 -3.601 1.00 93.00 86 ARG A O 1
ATOM 690 N N . ALA A 1 87 ? 9.982 -4.348 -5.049 1.00 89.75 87 ALA A N 1
ATOM 691 C CA . ALA A 1 87 ? 10.512 -3.000 -5.246 1.00 89.75 87 ALA A CA 1
ATOM 692 C C . ALA A 1 87 ? 9.444 -2.051 -5.814 1.00 89.75 87 ALA A C 1
ATOM 694 O O . ALA A 1 87 ? 9.264 -0.943 -5.310 1.00 89.75 87 ALA A O 1
ATOM 695 N N . LEU A 1 88 ? 8.667 -2.514 -6.799 1.00 90.56 88 LEU A N 1
ATOM 696 C CA . LEU A 1 88 ? 7.573 -1.740 -7.388 1.00 90.56 88 LEU A CA 1
ATOM 697 C C . LEU A 1 88 ? 6.425 -1.499 -6.401 1.00 90.56 88 LEU A C 1
ATOM 699 O O . LEU A 1 88 ? 5.904 -0.387 -6.333 1.00 90.56 88 LEU A O 1
ATOM 703 N N . ALA A 1 89 ? 6.069 -2.499 -5.593 1.00 90.38 89 ALA A N 1
ATOM 704 C CA . ALA A 1 89 ? 5.051 -2.352 -4.556 1.00 90.38 89 ALA A CA 1
ATOM 705 C C . ALA A 1 89 ? 5.496 -1.386 -3.448 1.00 90.38 89 ALA A C 1
ATOM 707 O O . ALA A 1 89 ? 4.726 -0.532 -3.025 1.00 90.38 89 ALA A O 1
ATOM 708 N N . MET A 1 90 ? 6.755 -1.467 -3.009 1.00 88.12 90 MET A N 1
ATOM 709 C CA . MET A 1 90 ? 7.325 -0.518 -2.048 1.00 88.12 90 MET A CA 1
ATOM 710 C C . MET A 1 90 ? 7.314 0.908 -2.607 1.00 88.12 90 MET A C 1
ATOM 712 O O . MET A 1 90 ? 6.868 1.826 -1.921 1.00 88.12 90 MET A O 1
ATOM 716 N N . ARG A 1 91 ? 7.713 1.080 -3.877 1.00 87.81 91 ARG A N 1
ATOM 717 C CA . ARG A 1 91 ? 7.666 2.370 -4.574 1.00 87.81 91 ARG A CA 1
ATOM 718 C C . ARG A 1 91 ? 6.257 2.963 -4.589 1.00 87.81 91 ARG A C 1
ATOM 720 O O . ARG A 1 91 ? 6.120 4.166 -4.387 1.00 87.81 91 ARG A O 1
ATOM 727 N N . HIS A 1 92 ? 5.224 2.147 -4.807 1.00 85.62 92 HIS A N 1
ATOM 728 C CA . HIS A 1 92 ? 3.833 2.611 -4.829 1.00 85.62 92 HIS A CA 1
ATOM 729 C C . HIS A 1 92 ? 3.460 3.357 -3.535 1.00 85.62 92 HIS A C 1
ATOM 731 O O . HIS A 1 92 ? 2.898 4.446 -3.590 1.00 85.62 92 HIS A O 1
ATOM 737 N N . PHE A 1 93 ? 3.874 2.850 -2.371 1.00 78.12 93 PHE A N 1
ATOM 738 C CA . PHE A 1 93 ? 3.613 3.516 -1.090 1.00 78.12 93 PHE A CA 1
ATOM 739 C C . PHE A 1 93 ? 4.436 4.789 -0.852 1.00 78.12 93 PHE A C 1
ATOM 741 O O . PHE A 1 93 ? 4.106 5.562 0.054 1.00 78.12 93 PHE A O 1
ATOM 748 N N . ASP A 1 94 ? 5.519 4.985 -1.603 1.00 75.44 94 ASP A N 1
ATOM 749 C CA . ASP A 1 94 ? 6.464 6.092 -1.456 1.00 75.44 94 ASP A CA 1
ATOM 750 C C . ASP A 1 94 ? 6.345 7.133 -2.571 1.00 75.44 94 ASP A C 1
ATOM 752 O O . ASP A 1 94 ? 7.115 8.084 -2.562 1.00 75.44 94 ASP A O 1
ATOM 756 N N . ALA A 1 95 ? 5.380 7.012 -3.490 1.00 69.56 95 ALA A N 1
ATOM 757 C CA . ALA A 1 95 ? 5.256 7.861 -4.682 1.00 69.56 95 ALA A CA 1
ATOM 758 C C . ALA A 1 95 ? 5.237 9.381 -4.409 1.00 69.56 95 ALA A C 1
ATOM 760 O O . ALA A 1 95 ? 5.536 10.167 -5.303 1.00 69.56 95 ALA A O 1
ATOM 761 N N . HIS A 1 96 ? 4.915 9.791 -3.179 1.00 63.44 96 HIS A N 1
ATOM 762 C CA . HIS A 1 96 ? 4.862 11.187 -2.736 1.00 63.44 96 HIS A CA 1
ATOM 763 C C . HIS A 1 96 ? 6.027 11.597 -1.818 1.00 63.44 96 HIS A C 1
ATOM 765 O O . HIS A 1 96 ? 5.952 12.635 -1.166 1.00 63.44 96 HIS A O 1
ATOM 771 N N . ARG A 1 97 ? 7.073 10.771 -1.689 1.00 63.16 97 ARG A N 1
ATOM 772 C CA . ARG A 1 97 ? 8.261 11.068 -0.877 1.00 63.16 97 ARG A CA 1
ATOM 773 C C . ARG A 1 97 ? 9.431 11.460 -1.773 1.00 63.16 97 ARG A C 1
ATOM 775 O O . ARG A 1 97 ? 9.687 10.795 -2.770 1.00 63.16 97 ARG A O 1
ATOM 782 N N . ASP A 1 98 ? 10.201 12.460 -1.351 1.00 62.16 98 ASP A N 1
ATOM 783 C CA . ASP A 1 98 ? 11.371 12.953 -2.098 1.00 62.16 98 ASP A CA 1
ATOM 784 C C . ASP A 1 98 ? 12.433 11.869 -2.343 1.00 62.16 98 ASP A C 1
ATOM 786 O O . ASP A 1 98 ? 13.162 11.906 -3.329 1.00 62.16 98 ASP A O 1
ATOM 790 N N . SER A 1 99 ? 12.499 10.859 -1.470 1.00 70.12 99 SER A N 1
ATOM 791 C CA . SER A 1 99 ? 13.413 9.719 -1.590 1.00 70.12 99 SER A CA 1
ATOM 792 C C . SER A 1 99 ? 12.839 8.536 -2.387 1.00 70.12 99 SER A C 1
ATOM 794 O O . SER A 1 99 ? 13.358 7.425 -2.277 1.00 70.12 99 SER A O 1
ATOM 796 N N . CYS A 1 100 ? 11.735 8.714 -3.120 1.00 78.56 100 CYS A N 1
ATOM 797 C CA . CYS A 1 100 ? 11.121 7.643 -3.903 1.00 78.56 100 CYS A CA 1
ATOM 798 C C . CYS A 1 100 ? 11.990 7.284 -5.122 1.00 78.56 100 CYS A C 1
ATOM 800 O O . CYS A 1 100 ? 12.268 8.159 -5.946 1.00 78.56 100 CYS A O 1
ATOM 802 N N . PRO A 1 101 ? 12.390 6.012 -5.305 1.00 81.56 101 PRO A N 1
ATOM 803 C CA . PRO A 1 101 ? 13.125 5.610 -6.497 1.00 81.56 101 PRO A CA 1
ATOM 804 C C . PRO A 1 101 ? 12.278 5.812 -7.763 1.00 81.56 101 PRO A C 1
ATOM 806 O O . PRO A 1 101 ? 11.079 5.508 -7.814 1.00 81.56 101 PRO A O 1
ATOM 809 N N . THR A 1 102 ? 12.908 6.313 -8.824 1.00 88.00 102 THR A N 1
ATOM 810 C CA . THR A 1 102 ? 12.246 6.457 -10.126 1.00 88.00 102 THR A CA 1
ATOM 811 C C . THR A 1 102 ? 12.061 5.084 -10.777 1.00 88.00 102 THR A C 1
ATOM 813 O O . THR A 1 102 ? 12.794 4.136 -10.496 1.00 88.00 102 THR A O 1
ATOM 816 N N . LEU A 1 103 ? 11.097 4.947 -11.693 1.00 89.06 103 LEU A N 1
ATOM 817 C CA . LEU A 1 103 ? 10.961 3.695 -12.452 1.00 89.06 103 LEU A CA 1
ATOM 818 C C . LEU A 1 103 ? 12.219 3.407 -13.287 1.00 89.06 103 LEU A C 1
ATOM 820 O O . LEU A 1 103 ? 12.591 2.249 -13.447 1.00 89.06 103 LEU A O 1
ATOM 824 N N . ALA A 1 104 ? 12.908 4.453 -13.758 1.00 89.75 104 ALA A N 1
ATOM 825 C CA . ALA A 1 104 ? 14.171 4.332 -14.476 1.00 89.75 104 ALA A CA 1
ATOM 826 C C . ALA A 1 104 ? 15.308 3.803 -13.584 1.00 89.75 104 ALA A C 1
ATOM 828 O O . ALA A 1 104 ? 16.068 2.943 -14.027 1.00 89.75 104 ALA A O 1
ATOM 829 N N . SER A 1 105 ? 15.407 4.250 -12.324 1.00 89.69 105 SER A N 1
ATOM 830 C CA . SER A 1 105 ? 16.420 3.724 -11.398 1.00 89.69 105 SER A CA 1
ATOM 831 C C . SER A 1 105 ? 16.161 2.258 -11.053 1.00 89.69 105 SER A C 1
ATOM 833 O O . SER A 1 105 ? 17.096 1.467 -11.049 1.00 89.69 105 SER A O 1
ATOM 835 N N . ILE A 1 106 ? 14.894 1.872 -10.862 1.00 91.19 106 ILE A N 1
ATOM 836 C CA . ILE A 1 106 ? 14.513 0.463 -10.664 1.00 91.19 106 ILE A CA 1
ATOM 8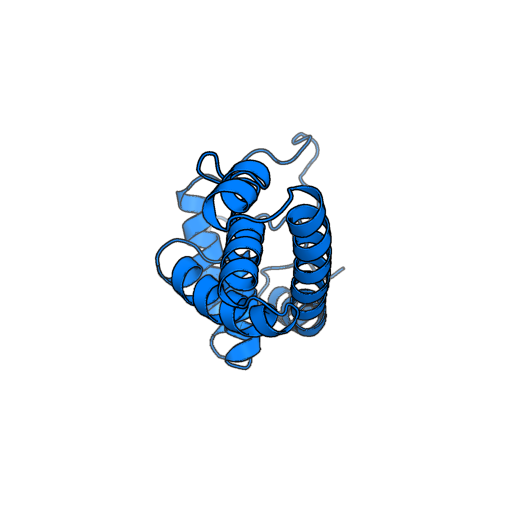37 C C . ILE A 1 106 ? 14.819 -0.363 -11.925 1.00 91.19 106 ILE A C 1
ATOM 839 O O . ILE A 1 106 ? 15.319 -1.479 -11.833 1.00 91.19 106 ILE A O 1
ATOM 843 N N . ALA A 1 107 ? 14.560 0.173 -13.119 1.00 91.50 107 ALA A N 1
ATOM 844 C CA . ALA A 1 107 ? 14.880 -0.508 -14.372 1.00 91.50 107 ALA A CA 1
ATOM 845 C C . ALA A 1 107 ? 16.381 -0.817 -14.497 1.00 91.50 107 ALA A C 1
ATOM 847 O O . ALA A 1 107 ? 16.749 -1.941 -14.842 1.00 91.50 107 ALA A O 1
ATOM 848 N N . ALA A 1 108 ? 17.232 0.156 -14.156 1.00 93.44 108 ALA A N 1
ATOM 849 C CA . ALA A 1 108 ? 18.681 -0.006 -14.149 1.00 93.44 108 ALA A CA 1
ATOM 850 C C . ALA A 1 108 ? 19.152 -1.021 -13.095 1.00 93.44 108 ALA A C 1
ATOM 852 O O . ALA A 1 108 ? 19.932 -1.911 -13.421 1.00 93.44 108 ALA A O 1
ATOM 853 N N . GLU A 1 109 ? 18.641 -0.931 -11.863 1.00 93.06 109 GLU A N 1
ATOM 854 C CA . GLU A 1 109 ? 18.993 -1.834 -10.756 1.00 93.06 109 GLU A CA 1
ATOM 855 C C . GLU A 1 109 ? 18.687 -3.303 -11.082 1.00 93.06 109 GLU A C 1
ATOM 857 O O . GLU A 1 109 ? 19.494 -4.189 -10.808 1.00 93.06 109 GLU A O 1
ATOM 862 N N . PHE A 1 110 ? 17.540 -3.563 -11.711 1.00 93.00 110 PHE A N 1
ATOM 863 C CA . PHE A 1 110 ? 17.086 -4.918 -12.028 1.00 93.00 110 PHE A CA 1
ATOM 864 C C . PHE A 1 110 ? 17.473 -5.388 -13.439 1.00 93.00 110 PHE A C 1
ATOM 866 O O . PHE A 1 110 ? 17.096 -6.494 -13.830 1.00 93.00 110 PHE A O 1
ATOM 873 N N . GLY A 1 111 ? 18.196 -4.573 -14.217 1.00 94.56 111 GLY A N 1
ATOM 874 C CA . GLY A 1 111 ? 18.634 -4.920 -15.572 1.00 94.56 111 GLY A CA 1
ATOM 875 C C . GLY A 1 111 ? 17.481 -5.188 -16.546 1.00 94.56 111 GLY A C 1
ATOM 876 O O . GLY A 1 111 ? 17.583 -6.064 -17.405 1.00 94.56 111 GLY A O 1
ATOM 877 N N . VAL A 1 112 ? 16.362 -4.473 -16.402 1.00 94.69 112 VAL A N 1
ATOM 878 C CA . VAL A 1 112 ? 15.148 -4.664 -17.213 1.00 94.69 112 VAL A CA 1
ATOM 879 C C . VAL A 1 112 ? 14.791 -3.400 -18.003 1.00 94.69 112 VAL A C 1
ATOM 881 O O . VAL A 1 112 ? 15.059 -2.292 -17.547 1.00 94.69 112 VAL A O 1
ATOM 884 N N . PRO A 1 113 ? 14.130 -3.514 -19.171 1.00 96.06 113 PRO A N 1
ATOM 885 C CA . PRO A 1 113 ? 13.685 -2.341 -19.922 1.00 96.06 113 PRO A CA 1
ATOM 886 C C . PRO A 1 113 ? 12.683 -1.481 -19.137 1.00 96.06 113 PRO A C 1
ATOM 888 O O . PRO A 1 113 ? 11.772 -2.020 -18.505 1.00 96.06 113 PRO A O 1
ATOM 891 N N . ALA A 1 114 ? 12.765 -0.152 -19.266 1.00 92.75 114 ALA A N 1
ATOM 892 C CA . ALA A 1 114 ? 11.853 0.790 -18.600 1.00 92.75 114 ALA A CA 1
ATOM 893 C C . ALA A 1 114 ? 10.370 0.478 -18.876 1.00 92.75 114 ALA A C 1
ATOM 895 O O . ALA A 1 114 ? 9.569 0.388 -17.950 1.00 92.75 114 ALA A O 1
ATOM 896 N N . ARG A 1 115 ? 10.029 0.161 -20.132 1.00 94.69 115 ARG A N 1
ATOM 897 C CA . ARG A 1 115 ? 8.670 -0.244 -20.534 1.00 94.69 115 ARG A CA 1
ATOM 898 C C . ARG A 1 115 ? 8.167 -1.491 -19.796 1.00 94.69 115 ARG A C 1
ATOM 900 O O . ARG A 1 115 ? 6.973 -1.626 -19.530 1.00 94.69 115 ARG A O 1
ATOM 907 N N . THR A 1 116 ? 9.063 -2.422 -19.462 1.00 94.44 116 THR A N 1
ATOM 908 C CA . THR A 1 116 ? 8.715 -3.592 -18.644 1.00 94.44 116 THR A CA 1
ATOM 909 C C . THR A 1 116 ? 8.370 -3.152 -17.229 1.00 94.44 116 THR A C 1
ATOM 911 O O . THR A 1 116 ? 7.347 -3.581 -16.706 1.00 94.44 116 THR A O 1
ATOM 914 N N . VAL A 1 117 ? 9.178 -2.275 -16.633 1.00 94.12 117 VAL A N 1
ATOM 915 C CA . VAL A 1 117 ? 8.946 -1.751 -15.281 1.00 94.12 117 VAL A CA 1
ATOM 916 C C . VAL A 1 117 ? 7.646 -0.956 -15.199 1.00 94.12 117 VAL A C 1
ATOM 918 O O . VAL A 1 117 ? 6.875 -1.181 -14.275 1.00 94.12 117 VAL A O 1
ATOM 921 N N . GLU A 1 118 ? 7.349 -0.099 -16.176 1.00 93.69 118 GLU A N 1
ATOM 922 C CA . GLU A 1 118 ? 6.085 0.648 -16.255 1.00 93.69 118 GLU A CA 1
ATOM 923 C C . GLU A 1 118 ? 4.873 -0.286 -16.278 1.00 93.69 118 GLU A C 1
ATOM 925 O O . GLU A 1 118 ? 3.966 -0.161 -15.454 1.00 93.69 118 GLU A O 1
ATOM 930 N N . ARG A 1 119 ? 4.886 -1.282 -17.174 1.00 95.69 119 ARG A N 1
ATOM 931 C CA . ARG A 1 119 ? 3.804 -2.266 -17.277 1.00 95.69 119 ARG A CA 1
ATOM 932 C C . ARG A 1 119 ? 3.624 -3.046 -15.975 1.00 95.69 119 ARG A C 1
ATOM 934 O O . ARG A 1 119 ? 2.498 -3.242 -15.534 1.00 95.69 119 ARG A O 1
ATOM 941 N N . LEU A 1 120 ? 4.716 -3.504 -15.362 1.00 94.25 120 LEU A N 1
ATOM 942 C CA . LEU A 1 120 ? 4.648 -4.249 -14.103 1.00 94.25 120 LEU A CA 1
ATOM 943 C C . LEU A 1 120 ? 4.215 -3.353 -12.936 1.00 94.25 120 LEU A C 1
ATOM 945 O O . LEU A 1 120 ? 3.473 -3.811 -12.075 1.00 94.25 120 LEU A O 1
ATOM 949 N N . SER A 1 121 ? 4.612 -2.078 -12.926 1.00 92.50 121 SER A N 1
ATOM 950 C CA . SER A 1 121 ? 4.152 -1.101 -11.936 1.00 92.50 121 SER A CA 1
ATOM 951 C C . SER A 1 121 ? 2.644 -0.887 -12.024 1.00 92.50 121 SER A C 1
ATOM 953 O O . SER A 1 121 ? 2.004 -0.752 -10.986 1.00 92.50 121 SER A O 1
ATOM 955 N N . ALA A 1 122 ? 2.073 -0.873 -13.233 1.00 92.38 122 ALA A N 1
ATOM 956 C CA . ALA A 1 122 ? 0.629 -0.774 -13.426 1.00 92.38 122 ALA A CA 1
ATOM 957 C C . ALA A 1 122 ? -0.102 -2.021 -12.902 1.00 92.38 122 ALA A C 1
ATOM 959 O O . ALA A 1 122 ? -1.081 -1.887 -12.176 1.00 92.38 122 ALA A O 1
ATOM 960 N N . VAL A 1 123 ? 0.410 -3.225 -13.194 1.00 94.12 123 VAL A N 1
ATOM 961 C CA . VAL A 1 123 ? -0.143 -4.485 -12.656 1.00 94.12 123 VAL A CA 1
ATOM 962 C C . VAL A 1 123 ? -0.122 -4.486 -11.127 1.00 94.12 123 VAL A C 1
ATOM 964 O O . VAL A 1 123 ? -1.132 -4.772 -10.497 1.00 94.12 123 VAL A O 1
ATOM 967 N N . ILE A 1 124 ? 1.010 -4.117 -10.522 1.00 92.25 124 ILE A N 1
ATOM 968 C CA . ILE A 1 124 ? 1.137 -4.033 -9.062 1.00 92.25 124 ILE A CA 1
ATOM 969 C C . ILE A 1 124 ? 0.198 -2.974 -8.473 1.00 92.25 124 ILE A C 1
ATOM 971 O O . ILE A 1 124 ? -0.387 -3.220 -7.423 1.00 92.25 124 ILE A O 1
ATOM 975 N N . GLY A 1 125 ? 0.036 -1.826 -9.138 1.00 89.31 125 GLY A N 1
ATOM 976 C CA . GLY A 1 125 ? -0.911 -0.788 -8.726 1.00 89.31 125 GLY A CA 1
ATOM 977 C C . GLY A 1 125 ? -2.341 -1.317 -8.649 1.00 89.31 125 GLY A C 1
ATOM 978 O O . GLY A 1 125 ? -2.966 -1.198 -7.605 1.00 89.31 125 GLY A O 1
ATOM 979 N N . VAL A 1 126 ? -2.806 -2.008 -9.696 1.00 90.19 126 VAL A N 1
ATOM 980 C CA . VAL A 1 126 ? -4.146 -2.621 -9.722 1.00 90.19 126 VAL A CA 1
ATOM 981 C C . VAL A 1 126 ? -4.341 -3.617 -8.577 1.00 90.19 126 VAL A C 1
ATOM 983 O O . VAL A 1 126 ? -5.390 -3.618 -7.939 1.00 90.19 126 VAL A O 1
ATOM 986 N N . GLU A 1 127 ? -3.341 -4.448 -8.281 1.00 91.50 127 GLU A N 1
ATOM 987 C CA . GLU A 1 127 ? -3.432 -5.410 -7.176 1.00 91.50 127 GLU A CA 1
ATOM 988 C C . GLU A 1 127 ? -3.457 -4.730 -5.801 1.00 91.50 127 GLU A C 1
ATOM 990 O O . GLU A 1 127 ? -4.192 -5.158 -4.913 1.00 91.50 127 GLU A O 1
ATOM 995 N N . LEU A 1 128 ? -2.682 -3.661 -5.611 1.00 88.81 128 LEU A N 1
ATOM 996 C CA . LEU A 1 128 ? -2.702 -2.880 -4.372 1.00 88.81 128 LEU A CA 1
ATOM 997 C C . LEU A 1 128 ? -4.038 -2.154 -4.185 1.00 88.81 128 LEU A C 1
ATOM 999 O O . LEU A 1 128 ? -4.618 -2.236 -3.103 1.00 88.81 128 LEU A O 1
ATOM 1003 N N . ASP A 1 129 ? -4.553 -1.522 -5.239 1.00 86.00 129 ASP A N 1
ATOM 1004 C CA . ASP A 1 129 ? -5.848 -0.838 -5.223 1.00 86.00 129 ASP A CA 1
ATOM 1005 C C . ASP A 1 129 ? -6.985 -1.824 -4.941 1.00 86.00 129 ASP A C 1
ATOM 1007 O O . ASP A 1 129 ? -7.877 -1.539 -4.144 1.00 86.00 129 ASP A O 1
ATOM 1011 N N . ARG A 1 130 ? -6.921 -3.026 -5.526 1.00 87.75 130 ARG A N 1
ATOM 1012 C CA . ARG A 1 130 ? -7.867 -4.106 -5.242 1.00 87.75 130 ARG A CA 1
ATOM 1013 C C . ARG A 1 130 ? -7.827 -4.523 -3.773 1.00 87.75 130 ARG A C 1
ATOM 1015 O O . ARG A 1 130 ? -8.882 -4.639 -3.155 1.00 87.75 130 ARG A O 1
ATOM 1022 N N . LEU A 1 131 ? -6.637 -4.748 -3.209 1.00 88.88 131 LEU A N 1
ATOM 1023 C CA . LEU A 1 131 ? -6.500 -5.107 -1.794 1.00 88.88 131 LEU A CA 1
ATOM 1024 C C . LEU A 1 131 ? -7.050 -4.018 -0.875 1.00 88.88 131 LEU A C 1
ATOM 1026 O O . LEU A 1 131 ? -7.653 -4.341 0.145 1.00 88.88 131 LEU A O 1
ATOM 1030 N N . LEU A 1 132 ? -6.848 -2.745 -1.220 1.00 84.50 132 LEU A N 1
ATOM 1031 C CA . LEU A 1 132 ? -7.412 -1.639 -0.458 1.00 84.50 132 LEU A CA 1
ATOM 1032 C C . LEU A 1 132 ? -8.940 -1.618 -0.567 1.00 84.50 132 LEU A C 1
ATOM 1034 O O . LEU A 1 132 ? -9.606 -1.538 0.460 1.00 84.50 132 LEU A O 1
ATOM 1038 N N . ALA A 1 133 ? -9.490 -1.765 -1.774 1.00 85.06 133 ALA A N 1
ATOM 1039 C CA . ALA A 1 133 ? -10.933 -1.789 -2.014 1.00 85.06 133 ALA A CA 1
ATOM 1040 C C . ALA A 1 133 ? -11.641 -2.939 -1.273 1.00 85.06 133 ALA A C 1
ATOM 1042 O O . ALA A 1 133 ? -12.710 -2.736 -0.706 1.00 85.06 133 ALA A O 1
ATOM 1043 N N . GLU A 1 134 ? -11.028 -4.126 -1.203 1.00 87.19 134 GLU A N 1
ATOM 1044 C CA . GLU A 1 134 ? -11.553 -5.268 -0.433 1.00 87.19 134 GLU A CA 1
ATOM 1045 C C . GLU A 1 134 ? -11.659 -4.969 1.077 1.00 87.19 134 GLU A C 1
ATOM 1047 O O . GLU A 1 134 ? -12.490 -5.552 1.775 1.00 87.19 134 GLU A O 1
ATOM 1052 N N . VAL A 1 135 ? -10.825 -4.060 1.592 1.00 85.88 135 VAL A N 1
ATOM 1053 C CA . VAL A 1 135 ? -10.816 -3.644 3.003 1.00 85.88 135 VAL A CA 1
ATOM 1054 C C . VAL A 1 135 ? -11.651 -2.378 3.230 1.00 85.88 135 VAL A C 1
ATOM 1056 O O . VAL A 1 135 ? -12.073 -2.119 4.359 1.00 85.88 135 VAL A O 1
ATOM 1059 N N . ASP A 1 136 ? -11.922 -1.614 2.173 1.00 82.44 136 ASP A N 1
ATOM 1060 C CA . ASP A 1 136 ? -12.450 -0.255 2.242 1.00 82.44 136 ASP A CA 1
ATOM 1061 C C . ASP A 1 136 ? -13.842 -0.176 2.876 1.00 82.44 136 ASP A C 1
ATOM 1063 O O . ASP A 1 136 ? -14.054 0.590 3.812 1.00 82.44 136 ASP A O 1
ATOM 1067 N N . GLU A 1 137 ? -14.781 -1.031 2.465 1.00 78.00 137 GLU A N 1
ATOM 1068 C CA . GLU A 1 137 ? -16.144 -1.018 3.019 1.00 78.00 137 GLU A CA 1
ATOM 1069 C C . GLU A 1 137 ? -16.153 -1.239 4.540 1.00 78.00 137 GLU A C 1
ATOM 1071 O O . GLU A 1 137 ? -16.858 -0.556 5.291 1.00 78.00 137 GLU A O 1
ATOM 1076 N N . ARG A 1 138 ? -15.317 -2.169 5.021 1.00 80.50 138 ARG A N 1
ATOM 1077 C CA . ARG A 1 138 ? -15.158 -2.437 6.457 1.00 80.50 138 ARG A CA 1
ATOM 1078 C C . ARG A 1 138 ? -14.455 -1.280 7.145 1.00 80.50 138 ARG A C 1
ATOM 1080 O O . ARG A 1 138 ? -14.878 -0.869 8.222 1.00 80.50 138 ARG A O 1
ATOM 1087 N N . LEU A 1 139 ? -13.401 -0.749 6.535 1.00 81.50 139 LEU A N 1
ATOM 1088 C CA . LEU A 1 139 ? -12.649 0.377 7.073 1.00 81.50 139 LEU A CA 1
ATOM 1089 C C . LEU A 1 139 ? -13.541 1.609 7.244 1.00 81.50 139 LEU A C 1
ATOM 1091 O O . LEU A 1 139 ? -13.526 2.231 8.304 1.00 81.50 139 LEU A O 1
ATOM 1095 N N . HIS A 1 140 ? -14.361 1.908 6.239 1.00 78.00 140 HIS A N 1
ATOM 1096 C CA . HIS A 1 140 ? -15.306 3.010 6.258 1.00 78.00 140 HIS A CA 1
ATOM 1097 C C . HIS A 1 140 ? -16.326 2.851 7.389 1.00 78.00 140 HIS A C 1
ATOM 1099 O O . HIS A 1 140 ? -16.466 3.752 8.217 1.00 78.00 140 HIS A O 1
ATOM 1105 N N . ALA A 1 141 ? -16.976 1.686 7.496 1.00 80.44 141 ALA A N 1
ATOM 1106 C CA . ALA A 1 141 ? -17.930 1.411 8.571 1.00 80.44 141 ALA A CA 1
ATOM 1107 C C . ALA A 1 141 ? -17.295 1.568 9.967 1.00 80.44 141 ALA A C 1
ATOM 1109 O O . ALA A 1 141 ? -17.879 2.192 10.856 1.00 80.44 141 ALA A O 1
ATOM 1110 N N . LEU A 1 142 ? -16.066 1.070 10.145 1.00 80.62 142 LEU A N 1
ATOM 1111 C CA . LEU A 1 142 ? -15.313 1.208 11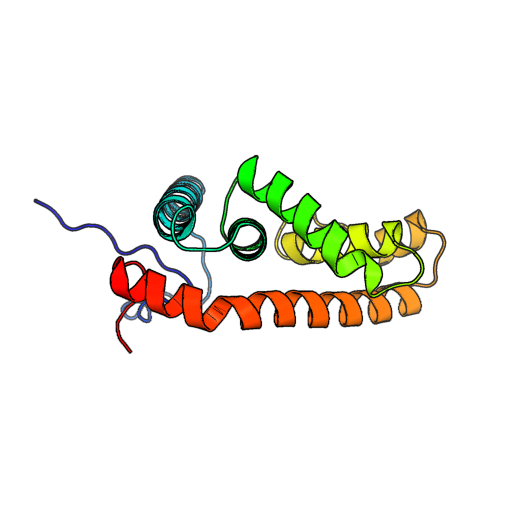.393 1.00 80.62 142 LEU A CA 1
ATOM 1112 C C . LEU A 1 142 ? -14.947 2.659 11.704 1.00 80.62 142 LEU A C 1
ATOM 1114 O O . LEU A 1 142 ? -15.047 3.098 12.852 1.00 80.62 142 LEU A O 1
ATOM 1118 N N . PHE A 1 143 ? -14.517 3.421 10.703 1.00 76.56 143 PHE A N 1
ATOM 1119 C CA . PHE A 1 143 ? -14.189 4.829 10.881 1.00 76.56 143 PHE A CA 1
ATOM 1120 C C . PHE A 1 143 ? -15.423 5.662 11.218 1.00 76.56 143 PHE A C 1
ATOM 1122 O O . PHE A 1 143 ? -15.336 6.541 12.072 1.00 76.56 143 PHE A O 1
ATOM 1129 N N . VAL A 1 144 ? -16.579 5.351 10.637 1.00 75.88 144 VAL A N 1
ATOM 1130 C CA . VAL A 1 144 ? -17.853 5.980 11.001 1.00 75.88 144 VAL A CA 1
ATOM 1131 C C . VAL A 1 144 ? -18.262 5.637 12.439 1.00 75.88 144 VAL A C 1
ATOM 1133 O O . VAL A 1 144 ? -18.635 6.531 13.197 1.00 75.88 144 VAL A O 1
ATOM 1136 N N . GLU A 1 145 ? -18.170 4.367 12.852 1.00 77.69 145 GLU A N 1
ATOM 1137 C CA . GLU A 1 145 ? -18.499 3.929 14.222 1.00 77.69 145 GLU A CA 1
ATOM 1138 C C . GLU A 1 145 ? -17.623 4.628 15.271 1.00 77.69 145 GLU A C 1
ATOM 1140 O O . GLU A 1 145 ? -18.099 5.052 16.322 1.00 77.69 145 GLU A O 1
ATOM 1145 N N . THR A 1 146 ? -16.332 4.762 14.972 1.00 68.62 146 THR A N 1
ATOM 1146 C CA . THR A 1 146 ? -15.333 5.359 15.868 1.00 68.62 146 THR A CA 1
ATOM 1147 C C . THR A 1 146 ? -15.271 6.887 15.808 1.00 68.62 146 THR A C 1
ATOM 1149 O O . THR A 1 146 ? -14.497 7.486 16.553 1.00 68.62 146 THR A O 1
ATOM 1152 N N . GLY A 1 147 ? -16.071 7.529 14.948 1.00 66.62 147 GLY A N 1
ATOM 1153 C CA . GLY A 1 147 ? -16.074 8.983 14.763 1.00 66.62 147 GLY A CA 1
ATOM 1154 C C . GLY A 1 147 ? -14.852 9.535 14.016 1.00 66.62 147 GLY A C 1
ATOM 1155 O O . GLY A 1 147 ? -14.622 10.742 14.031 1.00 66.62 147 GLY A O 1
ATOM 1156 N N . ILE A 1 148 ? -14.067 8.668 13.368 1.00 64.19 148 ILE A N 1
ATOM 1157 C CA . ILE A 1 148 ? -12.943 9.036 12.491 1.00 64.19 148 ILE A CA 1
ATOM 1158 C C . ILE A 1 148 ? -13.453 9.567 11.143 1.00 64.19 148 ILE A C 1
ATOM 1160 O O . ILE A 1 148 ? -12.852 10.482 10.582 1.00 64.19 148 ILE A O 1
ATOM 1164 N N . ALA A 1 149 ? -14.558 9.014 10.637 1.00 59.97 149 ALA A N 1
ATOM 1165 C CA . ALA A 1 149 ? -15.218 9.440 9.405 1.00 59.97 149 ALA A CA 1
ATOM 1166 C C . ALA A 1 149 ? -16.615 10.006 9.688 1.00 59.97 149 ALA A C 1
ATOM 1168 O O . ALA A 1 149 ? -17.286 9.603 10.642 1.00 59.97 149 ALA A O 1
ATOM 1169 N N . ALA A 1 150 ? -17.065 10.936 8.845 1.00 52.53 150 ALA A N 1
ATOM 1170 C CA . ALA A 1 150 ? -18.433 11.441 8.909 1.00 52.53 150 ALA A CA 1
ATOM 1171 C C . ALA A 1 150 ? -19.423 10.388 8.384 1.00 52.53 150 ALA A C 1
ATOM 1173 O O . ALA A 1 150 ? -19.119 9.672 7.432 1.00 52.53 150 ALA A O 1
ATOM 1174 N N . ARG A 1 151 ? -20.624 10.324 8.978 1.00 53.00 151 ARG A N 1
ATOM 1175 C CA . ARG A 1 151 ? -21.762 9.624 8.361 1.00 53.00 151 ARG A CA 1
ATOM 1176 C C . ARG A 1 151 ? -22.158 10.411 7.112 1.00 53.00 151 ARG A C 1
ATOM 1178 O O . ARG A 1 151 ? -22.533 11.575 7.250 1.00 53.00 151 ARG A O 1
ATOM 1185 N N . VAL A 1 152 ? -21.995 9.804 5.938 1.00 53.56 152 VAL A N 1
ATOM 1186 C CA . VAL A 1 152 ? -22.472 10.346 4.654 1.00 53.56 152 VAL A CA 1
ATOM 1187 C C . VAL A 1 152 ? -23.968 10.096 4.527 1.00 53.56 152 VAL A C 1
ATOM 1189 O O . VAL A 1 152 ? -24.401 8.987 4.917 1.00 53.56 152 VAL A O 1
#

pLDDT: mean 75.42, std 19.78, range [29.39, 96.06]

Foldseek 3Di:
DDDDDQQDDVVFADDDDPDDDDDDDDDPVSLQVQQVLLCVLDVVPDDPLLSLLSLCQRHDDPSVVVSLQVVQQVLLVLDPRSVLSSLLSSLVSCVPPPPRDDLVNSCVVVVHDSVVSVVSSVSSVVVSVVSCVVSVVVSNVSCCVSVNGPDD